Protein AF-A0A9C7PMW3-F1 (afdb_monomer)

Radius of gyration: 29.5 Å; Cα contacts (8 Å, |Δi|>4): 80; chains: 1; bounding box: 56×41×102 Å

Structure (mmCIF, N/CA/C/O backbone):
data_AF-A0A9C7PMW3-F1
#
_entry.id   AF-A0A9C7PMW3-F1
#
loop_
_atom_site.group_PDB
_atom_site.id
_atom_site.type_symbol
_atom_site.label_atom_id
_atom_site.label_alt_id
_atom_site.label_comp_id
_atom_site.label_asym_id
_atom_site.label_entity_id
_atom_site.label_seq_id
_atom_site.pdbx_PDB_ins_code
_atom_site.Cartn_x
_atom_site.Cartn_y
_atom_site.Cartn_z
_atom_site.occupancy
_atom_site.B_iso_or_equiv
_atom_site.auth_seq_id
_atom_site.auth_comp_id
_atom_site.auth_asym_id
_atom_site.auth_atom_id
_atom_site.pdbx_PDB_model_num
ATOM 1 N N . MET A 1 1 ? -16.798 6.843 3.427 1.00 77.50 1 MET A N 1
ATOM 2 C CA . MET A 1 1 ? -17.943 5.915 3.516 1.00 77.50 1 MET A CA 1
ATOM 3 C C . MET A 1 1 ? -19.202 6.745 3.427 1.00 77.50 1 MET A C 1
ATOM 5 O O . MET A 1 1 ? -19.176 7.877 3.895 1.00 77.50 1 MET A O 1
ATOM 9 N N . ASP A 1 2 ? -20.248 6.220 2.810 1.00 94.75 2 ASP A N 1
ATOM 10 C CA . ASP A 1 2 ? -21.532 6.909 2.757 1.00 94.75 2 ASP A CA 1
ATOM 11 C C . ASP A 1 2 ? -22.141 7.057 4.179 1.00 94.75 2 ASP A C 1
ATOM 13 O O . ASP A 1 2 ? -22.077 6.093 4.957 1.00 94.75 2 ASP A O 1
ATOM 17 N N . PRO A 1 3 ? -22.683 8.234 4.562 1.00 94.38 3 PRO A N 1
ATOM 18 C CA . PRO A 1 3 ? -23.246 8.456 5.897 1.00 94.38 3 PRO A CA 1
ATOM 19 C C . PRO A 1 3 ? -24.443 7.560 6.241 1.00 94.38 3 PRO A C 1
ATOM 21 O O . PRO A 1 3 ? -24.603 7.176 7.403 1.00 94.38 3 PRO A O 1
ATOM 24 N N . GLU A 1 4 ? -25.275 7.206 5.261 1.00 96.12 4 GLU A N 1
ATOM 25 C CA . GLU A 1 4 ? -26.427 6.326 5.458 1.00 96.12 4 GLU A CA 1
ATOM 26 C C . GLU A 1 4 ? -25.954 4.913 5.805 1.00 96.12 4 GLU A C 1
ATOM 28 O O . GLU A 1 4 ? -26.381 4.342 6.815 1.00 96.12 4 GLU A O 1
ATOM 33 N N . ILE A 1 5 ? -24.983 4.396 5.044 1.00 95.38 5 ILE A N 1
ATOM 34 C CA . ILE A 1 5 ? -24.351 3.097 5.315 1.00 95.38 5 ILE A CA 1
ATOM 35 C C . ILE A 1 5 ? -23.717 3.094 6.714 1.00 95.38 5 ILE A C 1
ATOM 37 O O . ILE A 1 5 ? -23.910 2.146 7.476 1.00 95.38 5 ILE A O 1
ATOM 41 N N . ALA A 1 6 ? -23.019 4.173 7.093 1.00 90.38 6 ALA A N 1
ATOM 42 C CA . ALA A 1 6 ? -22.438 4.320 8.432 1.00 90.38 6 ALA A CA 1
ATOM 43 C C . ALA A 1 6 ? -23.483 4.175 9.534 1.00 90.38 6 ALA A C 1
ATOM 45 O O . ALA A 1 6 ? -23.287 3.459 10.517 1.00 90.38 6 ALA A O 1
ATOM 46 N N . SER A 1 7 ? -24.599 4.875 9.352 1.00 92.81 7 SER A N 1
ATOM 47 C CA . SER A 1 7 ? -25.695 4.928 10.305 1.00 92.81 7 SER A CA 1
ATOM 48 C C . SER A 1 7 ? -26.371 3.564 10.456 1.00 92.81 7 SER A C 1
ATOM 50 O O . SER A 1 7 ? -26.611 3.117 11.578 1.00 92.81 7 SER A O 1
ATOM 52 N N . ILE A 1 8 ? -26.614 2.860 9.345 1.00 95.38 8 ILE A N 1
ATOM 53 C CA . ILE A 1 8 ? -27.187 1.507 9.348 1.00 95.38 8 ILE A CA 1
ATOM 54 C C . ILE A 1 8 ? -26.262 0.526 10.077 1.00 95.38 8 ILE A C 1
ATOM 56 O O . ILE A 1 8 ? -26.718 -0.179 10.980 1.00 95.38 8 ILE A O 1
ATOM 60 N N . CYS A 1 9 ? -24.970 0.509 9.739 1.00 93.69 9 CYS A N 1
ATOM 61 C CA . CYS A 1 9 ? -23.992 -0.378 10.370 1.00 93.69 9 CYS A CA 1
ATOM 62 C C . CYS A 1 9 ? -23.854 -0.107 11.873 1.00 93.69 9 CYS A C 1
ATOM 64 O O . CYS A 1 9 ? -23.860 -1.052 12.663 1.00 93.69 9 CYS A O 1
ATOM 66 N N . ARG A 1 10 ? -23.798 1.168 12.286 1.00 90.88 10 ARG A N 1
ATOM 67 C CA . ARG A 1 10 ? -23.716 1.540 13.706 1.00 90.88 10 ARG A CA 1
ATOM 68 C C . ARG A 1 10 ? -24.940 1.057 14.484 1.00 90.88 10 ARG A C 1
ATOM 70 O O . ARG A 1 10 ? -24.778 0.412 15.514 1.00 90.88 10 ARG A O 1
ATOM 77 N N . ARG A 1 11 ? -26.152 1.282 13.961 1.00 92.94 11 ARG A N 1
ATOM 78 C CA . ARG A 1 11 ? -27.389 0.784 14.593 1.00 92.94 11 ARG A CA 1
ATOM 79 C C . ARG A 1 11 ? -27.421 -0.740 14.688 1.00 92.94 11 ARG A C 1
ATOM 81 O O . ARG A 1 11 ? -27.894 -1.277 15.683 1.00 92.94 11 ARG A O 1
ATOM 88 N N . ALA A 1 12 ? -26.944 -1.443 13.661 1.00 93.69 12 ALA A N 1
ATOM 89 C CA . ALA A 1 12 ? -26.875 -2.900 13.684 1.00 93.69 12 ALA A CA 1
ATOM 90 C C . ALA A 1 12 ? -25.903 -3.407 14.761 1.00 93.69 12 ALA A C 1
ATOM 92 O O . ALA A 1 12 ? -26.235 -4.356 15.467 1.00 93.69 12 ALA A O 1
ATOM 93 N N . ALA A 1 13 ? -24.749 -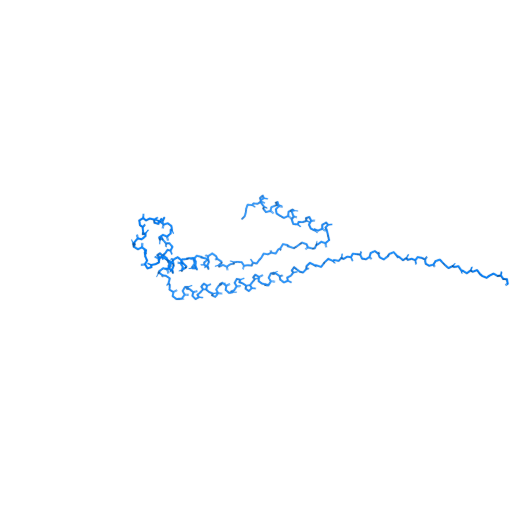2.752 14.926 1.00 91.81 13 ALA A N 1
ATOM 94 C CA . ALA A 1 13 ? -23.782 -3.083 15.969 1.00 91.81 13 ALA A CA 1
ATOM 95 C C . ALA A 1 13 ? -24.320 -2.800 17.386 1.00 91.81 13 ALA A C 1
ATOM 97 O O . ALA A 1 13 ? -24.136 -3.615 18.282 1.00 91.81 13 ALA A O 1
ATOM 98 N N . GLN A 1 14 ? -25.044 -1.698 17.592 1.00 91.00 14 GLN A N 1
ATOM 99 C CA . GLN A 1 14 ? -25.600 -1.340 18.908 1.00 91.00 14 GLN A CA 1
ATOM 100 C C . GLN A 1 14 ? -26.606 -2.365 19.451 1.00 91.00 14 GLN A C 1
ATOM 102 O O . GLN A 1 14 ? -26.710 -2.536 20.657 1.00 91.00 14 GLN A O 1
ATOM 107 N N . ARG A 1 15 ? -27.278 -3.144 18.594 1.00 93.50 15 ARG A N 1
ATOM 108 C CA . ARG A 1 15 ? -28.169 -4.236 19.044 1.00 93.50 15 ARG A CA 1
ATOM 109 C C . ARG A 1 15 ? -27.454 -5.332 19.843 1.00 93.50 15 ARG A C 1
ATOM 111 O O . ARG A 1 15 ? -28.112 -6.116 20.519 1.00 93.50 15 ARG A O 1
ATOM 118 N N . PHE A 1 16 ? -26.124 -5.426 19.768 1.00 91.31 16 PHE A N 1
ATOM 119 C CA . PHE A 1 16 ? -25.372 -6.347 20.621 1.00 91.31 16 PHE A CA 1
ATOM 120 C C . PHE A 1 16 ? -25.362 -5.906 22.096 1.00 91.31 16 PHE A C 1
ATOM 122 O O . PHE A 1 16 ? -25.204 -6.762 22.969 1.00 91.31 16 PHE A O 1
ATOM 129 N N . GLU A 1 17 ? -25.596 -4.621 22.388 1.00 91.19 17 GLU A N 1
ATOM 130 C CA . GLU A 1 17 ? -25.711 -4.104 23.760 1.00 91.19 17 GLU A CA 1
ATOM 131 C C . GLU A 1 17 ? -26.922 -4.702 24.485 1.00 91.19 17 GLU A C 1
ATOM 133 O O . GLU A 1 17 ? -26.805 -5.103 25.643 1.00 91.19 17 GLU A O 1
ATOM 138 N N . ASP A 1 18 ? -28.037 -4.903 23.774 1.00 91.44 18 ASP A N 1
ATOM 139 C CA . ASP A 1 18 ? -29.243 -5.558 24.306 1.00 91.44 18 ASP A CA 1
ATOM 140 C C . ASP A 1 18 ? -28.980 -7.011 24.751 1.00 91.44 18 ASP A C 1
ATOM 142 O O . ASP A 1 18 ? -29.704 -7.566 25.578 1.00 91.44 18 ASP A O 1
ATOM 146 N N . MET A 1 19 ? -27.923 -7.641 24.226 1.00 92.00 19 MET A N 1
ATOM 147 C CA . MET A 1 19 ? -27.479 -8.993 24.590 1.00 92.00 19 MET A CA 1
ATOM 148 C C . MET A 1 19 ? -26.361 -8.996 25.647 1.00 92.00 19 MET A C 1
ATOM 150 O O . MET A 1 19 ? -25.780 -10.047 25.932 1.00 92.00 19 MET A O 1
ATOM 154 N N . GLY A 1 20 ? -26.050 -7.837 26.236 1.00 90.38 20 GLY A N 1
ATOM 155 C CA . GLY A 1 20 ? -25.041 -7.678 27.283 1.00 90.38 20 GLY A CA 1
ATOM 156 C C . GLY A 1 20 ? -23.601 -7.557 26.776 1.00 90.38 20 GLY A C 1
ATOM 157 O O . GLY A 1 20 ? -22.673 -7.719 27.570 1.00 90.38 20 GLY A O 1
ATOM 158 N N . ALA A 1 21 ? -23.387 -7.299 25.481 1.00 89.31 21 ALA A N 1
ATOM 159 C CA . ALA A 1 21 ? -22.058 -6.997 24.955 1.00 89.31 21 ALA A CA 1
ATOM 160 C C . ALA A 1 21 ? -21.712 -5.511 25.137 1.00 89.31 21 ALA A C 1
ATOM 162 O O . ALA A 1 21 ? -22.568 -4.642 25.017 1.00 89.31 21 ALA A O 1
ATOM 163 N N . THR A 1 22 ? -20.435 -5.205 25.357 1.00 87.12 22 THR A N 1
ATOM 164 C CA . THR A 1 22 ? -19.922 -3.835 25.232 1.00 87.12 22 THR A CA 1
ATOM 165 C C . THR A 1 22 ? -19.566 -3.575 23.774 1.00 87.12 22 THR A C 1
ATOM 167 O O . THR A 1 22 ? -18.771 -4.319 23.196 1.00 87.12 22 THR A O 1
ATOM 170 N N . VAL A 1 23 ? -20.148 -2.534 23.180 1.00 87.94 23 VAL A N 1
ATOM 171 C CA . VAL A 1 23 ? -19.876 -2.135 21.796 1.00 87.94 23 VAL A CA 1
ATOM 172 C C . VAL A 1 23 ? -19.037 -0.860 21.809 1.00 87.94 23 VAL A C 1
ATOM 174 O O . VAL A 1 23 ? -19.448 0.164 22.341 1.00 87.94 23 VAL A O 1
ATOM 177 N N . GLU A 1 24 ? -17.846 -0.924 21.218 1.00 86.25 24 GLU A N 1
ATOM 178 C CA . GLU A 1 24 ? -16.926 0.209 21.095 1.00 86.25 24 GLU A CA 1
ATOM 179 C C . GLU A 1 24 ? -16.646 0.482 19.614 1.00 86.25 24 GLU A C 1
ATOM 181 O O . GLU A 1 24 ? -16.373 -0.441 18.840 1.00 86.25 24 GLU A O 1
ATOM 186 N N . GLU A 1 25 ? -16.697 1.754 19.212 1.00 83.38 25 GLU A N 1
ATOM 187 C CA . GLU A 1 25 ? -16.241 2.168 17.887 1.00 83.38 25 GLU A CA 1
ATOM 188 C C . GLU A 1 25 ? -14.710 2.241 17.889 1.00 83.38 25 GLU A C 1
ATOM 190 O O . GLU A 1 25 ? -14.110 3.092 18.539 1.00 83.38 25 GLU A O 1
ATOM 195 N N . ASN A 1 26 ? -14.074 1.333 17.152 1.00 84.50 26 ASN A N 1
ATOM 196 C CA . ASN A 1 26 ? -12.624 1.233 17.065 1.00 84.50 26 ASN A CA 1
ATOM 197 C C . ASN A 1 26 ? -12.209 1.090 15.599 1.00 84.50 26 ASN A C 1
ATOM 199 O O . ASN A 1 26 ? -12.780 0.297 14.848 1.00 84.50 26 ASN A O 1
ATOM 203 N N . HIS A 1 27 ? -11.213 1.869 15.188 1.00 83.44 27 HIS A N 1
ATOM 204 C CA . HIS A 1 27 ? -10.708 1.874 13.823 1.00 83.44 27 HIS A CA 1
ATOM 205 C C . HIS A 1 27 ? -9.175 1.949 13.833 1.00 83.44 27 HIS A C 1
ATOM 207 O O . HIS A 1 27 ? -8.616 2.958 14.273 1.00 83.44 27 HIS A O 1
ATOM 213 N N . PRO A 1 28 ? -8.465 0.928 13.316 1.00 85.75 28 PRO A N 1
ATOM 214 C CA . PRO A 1 28 ? -7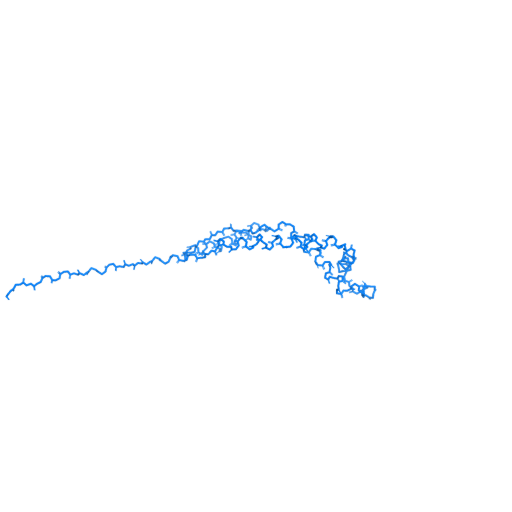.020 0.999 13.176 1.00 85.75 28 PRO A CA 1
ATOM 215 C C . PRO A 1 28 ? -6.581 2.149 12.274 1.00 85.75 28 PRO A C 1
ATOM 217 O O . PRO A 1 28 ? -7.153 2.379 11.212 1.00 85.75 28 PRO A O 1
ATOM 220 N N . ASP A 1 29 ? -5.499 2.831 12.630 1.00 89.69 29 ASP A N 1
ATOM 221 C CA . ASP A 1 29 ? -4.897 3.799 11.720 1.00 89.69 29 ASP A CA 1
ATOM 222 C C . ASP A 1 29 ? -4.293 3.089 10.489 1.00 89.69 29 ASP A C 1
ATOM 224 O O . ASP A 1 29 ? -3.248 2.435 10.561 1.00 89.69 29 ASP A O 1
ATOM 228 N N . PHE A 1 30 ? -4.932 3.251 9.332 1.00 93.62 30 PHE A N 1
ATOM 229 C CA . PHE A 1 30 ? -4.481 2.719 8.043 1.00 93.62 30 PHE A CA 1
ATOM 230 C C . PHE A 1 30 ? -3.715 3.748 7.196 1.00 93.62 30 PHE A C 1
ATOM 232 O O . PHE A 1 30 ? -3.560 3.564 5.986 1.00 93.62 30 PHE A O 1
ATOM 239 N N . SER A 1 31 ? -3.190 4.816 7.804 1.00 95.00 31 SER A N 1
ATOM 240 C CA . SER A 1 31 ? -2.356 5.802 7.110 1.00 95.00 31 SER A CA 1
ATOM 241 C C . SER A 1 31 ? -1.222 5.129 6.329 1.00 95.00 31 SER A C 1
ATOM 243 O O . SER A 1 31 ? -0.490 4.280 6.851 1.00 95.00 31 SER A O 1
ATOM 245 N N . GLY A 1 32 ? -1.108 5.494 5.049 1.00 96.00 32 GLY A N 1
ATOM 246 C CA . GLY A 1 32 ? -0.146 4.923 4.101 1.00 96.00 32 GLY A CA 1
ATOM 247 C C . GLY A 1 32 ? -0.610 3.661 3.359 1.00 96.00 32 GLY A C 1
ATOM 248 O O . GLY A 1 32 ? 0.086 3.220 2.444 1.00 96.00 32 GLY A O 1
ATOM 249 N N . LEU A 1 33 ? -1.786 3.096 3.672 1.00 97.00 33 LEU A N 1
ATOM 250 C CA . LEU A 1 33 ? -2.269 1.857 3.042 1.00 97.00 33 LEU A CA 1
ATOM 251 C C . LEU A 1 33 ? -2.402 1.975 1.520 1.00 97.00 33 LEU A C 1
ATOM 253 O O . LEU A 1 33 ? -2.042 1.043 0.805 1.00 97.00 33 LEU A O 1
ATOM 257 N N . GLN A 1 34 ? -2.857 3.123 1.013 1.00 96.88 34 GLN A N 1
ATOM 258 C CA . GLN A 1 34 ? -3.011 3.336 -0.427 1.00 96.88 34 GLN A CA 1
ATOM 259 C C . GLN A 1 34 ? -1.671 3.242 -1.170 1.00 96.88 34 GLN A C 1
ATOM 261 O O . GLN A 1 34 ? -1.595 2.615 -2.226 1.00 96.88 34 GLN A O 1
ATOM 266 N N . HIS A 1 35 ? -0.604 3.813 -0.603 1.00 96.44 35 HIS A N 1
ATOM 267 C CA . HIS A 1 35 ? 0.744 3.711 -1.163 1.00 96.44 35 HIS A CA 1
ATOM 268 C C . HIS A 1 35 ? 1.221 2.253 -1.170 1.00 96.44 35 HIS A C 1
ATOM 270 O O . HIS A 1 35 ? 1.615 1.739 -2.215 1.00 96.44 35 HIS A O 1
ATOM 276 N N . VAL A 1 36 ? 1.095 1.561 -0.033 1.00 98.38 36 VAL A N 1
ATOM 277 C CA . VAL A 1 36 ? 1.450 0.139 0.106 1.00 98.38 36 VAL A CA 1
ATOM 278 C C . VAL A 1 36 ? 0.720 -0.715 -0.930 1.00 98.38 36 VAL A C 1
ATOM 280 O O . VAL A 1 36 ? 1.350 -1.488 -1.652 1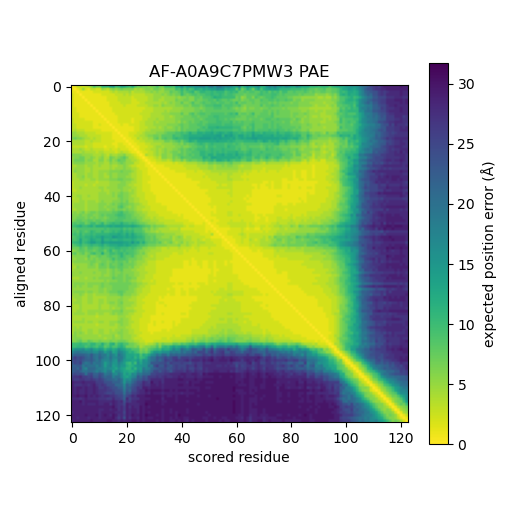.00 98.38 36 VAL A O 1
ATOM 283 N N . PHE A 1 37 ? -0.601 -0.557 -1.026 1.00 98.00 37 PHE A N 1
ATOM 284 C CA . PHE A 1 37 ? -1.435 -1.310 -1.954 1.00 98.00 37 PHE A CA 1
ATOM 285 C C . PHE A 1 37 ? -0.997 -1.093 -3.400 1.00 98.00 37 PHE A C 1
ATOM 287 O O . PHE A 1 37 ? -0.780 -2.060 -4.126 1.00 98.00 37 PHE A O 1
ATOM 294 N N . GLN A 1 38 ? -0.828 0.161 -3.823 1.00 97.69 38 GLN A N 1
ATOM 295 C CA . GLN A 1 38 ? -0.448 0.459 -5.200 1.00 97.69 38 GLN A CA 1
ATOM 296 C C . GLN A 1 38 ? 0.943 -0.072 -5.552 1.00 97.69 38 GLN A C 1
ATOM 298 O O . GLN A 1 38 ? 1.104 -0.621 -6.641 1.00 97.69 38 GLN A O 1
ATOM 303 N N . THR A 1 39 ? 1.919 0.054 -4.650 1.00 98.50 39 THR A N 1
ATOM 304 C CA . THR A 1 39 ? 3.288 -0.431 -4.876 1.00 98.50 39 THR A CA 1
ATOM 305 C C . THR A 1 39 ? 3.319 -1.950 -5.007 1.00 98.50 39 THR A C 1
ATOM 307 O O . THR A 1 39 ? 3.812 -2.468 -6.007 1.00 98.50 39 THR A O 1
ATOM 310 N N . PHE A 1 40 ? 2.724 -2.689 -4.063 1.00 98.38 40 PHE A N 1
ATOM 311 C CA . PHE A 1 40 ? 2.704 -4.154 -4.149 1.00 98.38 40 PHE A CA 1
ATOM 312 C C . PHE A 1 40 ? 1.836 -4.674 -5.291 1.00 98.38 40 PHE A C 1
ATOM 314 O O . PHE A 1 40 ? 2.165 -5.704 -5.879 1.00 98.38 40 PHE A O 1
ATOM 321 N N . ARG A 1 41 ? 0.754 -3.968 -5.642 1.00 98.00 41 ARG A N 1
ATOM 322 C CA . ARG A 1 41 ? -0.053 -4.325 -6.808 1.00 98.00 41 ARG A CA 1
ATOM 323 C C . ARG A 1 41 ? 0.753 -4.177 -8.090 1.00 98.00 41 ARG A C 1
ATOM 325 O O . ARG A 1 41 ? 0.787 -5.119 -8.870 1.00 98.00 41 ARG A O 1
ATOM 332 N N . ALA A 1 42 ? 1.411 -3.037 -8.294 1.00 98.25 42 ALA A N 1
ATOM 333 C CA . ALA A 1 42 ? 2.245 -2.803 -9.468 1.00 98.25 42 ALA A CA 1
ATOM 334 C C . ALA A 1 42 ? 3.388 -3.830 -9.548 1.00 98.25 42 ALA A C 1
ATOM 336 O O . ALA A 1 42 ? 3.549 -4.484 -10.576 1.00 98.25 42 ALA A O 1
ATOM 337 N N . LEU A 1 43 ? 4.090 -4.074 -8.435 1.00 98.50 43 LEU A N 1
ATOM 338 C CA . LEU A 1 43 ? 5.132 -5.101 -8.354 1.00 98.50 43 LEU A CA 1
ATOM 339 C C . LEU A 1 43 ? 4.605 -6.490 -8.748 1.00 98.50 43 LEU A C 1
ATOM 341 O O . LEU A 1 43 ? 5.211 -7.173 -9.568 1.00 98.50 43 LEU A O 1
ATOM 345 N N . GLY A 1 44 ? 3.449 -6.902 -8.219 1.00 97.94 44 GLY A N 1
ATOM 346 C CA . GLY A 1 44 ? 2.830 -8.183 -8.572 1.00 97.94 44 GLY A CA 1
ATOM 347 C C . GLY A 1 44 ? 2.438 -8.284 -10.052 1.00 97.94 44 GLY A C 1
ATOM 348 O O . GLY A 1 44 ? 2.554 -9.358 -10.644 1.00 97.94 44 GLY A O 1
ATOM 349 N N . MET A 1 45 ? 2.015 -7.176 -10.667 1.00 97.50 45 MET A N 1
ATOM 350 C CA . MET A 1 45 ? 1.720 -7.120 -12.103 1.00 97.50 45 MET A CA 1
ATOM 351 C C . MET A 1 45 ? 2.993 -7.252 -12.946 1.00 97.50 45 MET A C 1
ATOM 353 O O . MET A 1 45 ? 2.994 -8.017 -13.910 1.00 97.50 45 MET A O 1
ATOM 357 N N . ALA A 1 46 ? 4.082 -6.583 -12.556 1.00 97.62 46 ALA A N 1
ATOM 358 C CA . ALA A 1 46 ? 5.389 -6.728 -13.197 1.00 97.62 46 ALA A CA 1
ATOM 359 C C . ALA A 1 46 ? 5.922 -8.162 -13.105 1.00 97.62 46 ALA A C 1
ATOM 361 O O . ALA A 1 46 ? 6.326 -8.724 -14.118 1.00 97.62 46 ALA A O 1
ATOM 362 N N . VAL A 1 47 ? 5.832 -8.799 -11.934 1.00 97.31 47 VAL A N 1
ATOM 363 C CA . VAL A 1 47 ? 6.238 -10.204 -11.759 1.00 97.31 47 VAL A CA 1
ATOM 364 C C . VAL A 1 47 ? 5.439 -11.142 -12.667 1.00 97.31 47 VAL A C 1
ATOM 366 O O . VAL A 1 47 ? 6.000 -12.071 -13.241 1.00 97.31 47 VAL A O 1
ATOM 369 N N . ARG A 1 48 ? 4.128 -10.917 -12.810 1.00 95.06 48 ARG A N 1
ATOM 370 C CA . ARG A 1 48 ? 3.249 -11.814 -13.572 1.00 95.06 48 ARG A CA 1
ATOM 371 C C . ARG A 1 48 ? 3.342 -11.627 -15.085 1.00 95.06 48 ARG A C 1
ATOM 373 O O . ARG A 1 48 ? 3.212 -12.602 -15.815 1.00 95.06 48 ARG A O 1
ATOM 380 N N . HIS A 1 49 ? 3.499 -10.390 -15.551 1.00 95.50 49 HIS A N 1
ATOM 381 C CA . HIS A 1 49 ? 3.325 -10.048 -16.966 1.00 95.50 49 HIS A CA 1
ATOM 382 C C . HIS A 1 49 ? 4.519 -9.321 -17.590 1.00 95.50 49 HIS A C 1
ATOM 384 O O . HIS A 1 49 ? 4.546 -9.174 -18.807 1.00 95.50 49 HIS A O 1
ATOM 390 N N . GLY A 1 50 ? 5.505 -8.881 -16.803 1.00 95.25 50 GLY A N 1
ATOM 391 C CA . GLY A 1 50 ? 6.601 -8.026 -17.269 1.00 95.25 50 GLY A CA 1
ATOM 392 C C . GLY A 1 50 ? 7.373 -8.614 -18.448 1.00 95.25 50 GLY A C 1
ATOM 393 O O . GLY A 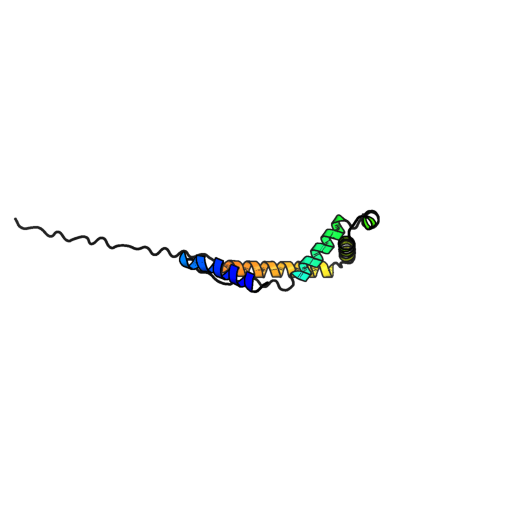1 50 ? 7.531 -7.950 -19.465 1.00 95.25 50 GLY A O 1
ATOM 394 N N . ASN A 1 51 ? 7.745 -9.894 -18.366 1.00 95.62 51 ASN A N 1
ATOM 395 C CA . ASN A 1 51 ? 8.519 -10.576 -19.414 1.00 95.62 51 ASN A CA 1
ATOM 396 C C . ASN A 1 51 ? 7.752 -10.780 -20.733 1.00 95.62 51 ASN A C 1
ATOM 398 O O . ASN A 1 51 ? 8.359 -11.104 -21.748 1.00 95.62 51 ASN A O 1
ATOM 402 N N . GLN A 1 52 ? 6.424 -10.647 -20.720 1.00 94.81 52 GLN A N 1
ATOM 403 C CA . GLN A 1 52 ? 5.559 -10.872 -21.882 1.00 94.81 52 GLN A CA 1
ATOM 404 C C . GLN A 1 52 ? 4.784 -9.610 -22.273 1.00 94.81 52 GLN A C 1
ATOM 406 O O . GLN A 1 52 ? 3.886 -9.683 -23.112 1.00 94.81 52 GLN A O 1
ATOM 411 N N . LEU A 1 53 ? 5.096 -8.457 -21.669 1.00 94.88 53 LEU A N 1
ATOM 412 C CA . LEU A 1 53 ? 4.278 -7.256 -21.805 1.00 94.88 53 LEU A CA 1
ATOM 413 C C . LEU A 1 53 ? 4.121 -6.841 -23.269 1.00 94.88 53 LEU A C 1
ATOM 415 O O . LEU A 1 53 ? 3.003 -6.563 -23.689 1.00 94.88 53 LEU A O 1
ATOM 419 N N . ASP A 1 54 ? 5.196 -6.875 -24.054 1.00 94.25 54 ASP A N 1
ATOM 420 C CA . ASP A 1 54 ? 5.157 -6.487 -25.469 1.00 94.25 54 ASP A CA 1
ATOM 421 C C . ASP A 1 54 ? 4.260 -7.405 -26.306 1.00 94.25 54 ASP A C 1
ATOM 423 O O . ASP A 1 54 ? 3.535 -6.938 -27.181 1.00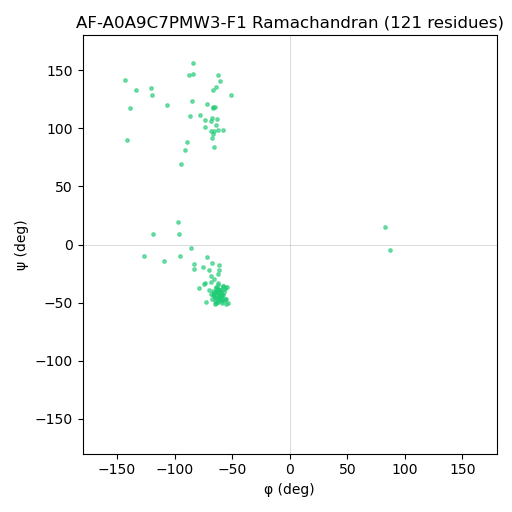 94.25 54 ASP A O 1
ATOM 427 N N . GLN A 1 55 ? 4.240 -8.703 -25.990 1.00 94.94 55 GLN A N 1
ATOM 428 C CA . GLN A 1 55 ? 3.402 -9.694 -26.675 1.00 94.94 55 GLN A CA 1
ATOM 429 C C . GLN A 1 55 ? 1.925 -9.552 -26.287 1.00 94.94 55 GLN A C 1
ATOM 431 O O . GLN A 1 55 ? 1.036 -9.809 -27.095 1.00 94.94 55 GLN A O 1
ATOM 436 N N . LEU A 1 56 ? 1.660 -9.150 -25.042 1.00 91.25 56 LEU A N 1
ATOM 437 C CA . LEU A 1 56 ? 0.314 -9.076 -24.476 1.00 91.25 56 LEU A CA 1
ATOM 438 C C . LEU A 1 56 ? -0.313 -7.677 -24.578 1.00 91.25 56 LEU A C 1
ATOM 440 O O . LEU A 1 56 ? -1.508 -7.525 -24.326 1.00 91.25 56 LEU A O 1
ATOM 444 N N . ARG A 1 57 ? 0.452 -6.645 -24.953 1.00 92.94 57 ARG A N 1
ATOM 445 C CA . ARG A 1 57 ? 0.007 -5.241 -24.921 1.00 92.94 57 ARG A CA 1
ATOM 446 C C . ARG A 1 57 ? -1.271 -4.990 -25.725 1.00 92.94 57 ARG A C 1
ATOM 448 O O . ARG A 1 57 ? -2.098 -4.197 -25.293 1.00 92.94 57 ARG A O 1
ATOM 455 N N . SER A 1 58 ? -1.448 -5.667 -26.859 1.00 93.44 58 SER A N 1
ATOM 456 C CA . SER A 1 58 ? -2.620 -5.514 -27.735 1.00 93.44 58 SER A CA 1
ATOM 457 C C . SER A 1 58 ? -3.895 -6.176 -27.202 1.00 93.44 58 SER A C 1
ATOM 459 O O . SER A 1 58 ? -4.988 -5.823 -27.638 1.00 93.44 58 SER A O 1
ATOM 461 N N . VAL A 1 59 ? -3.770 -7.125 -26.270 1.00 94.62 59 VAL A N 1
ATOM 462 C CA . VAL A 1 59 ? -4.897 -7.900 -25.719 1.00 94.62 59 VAL A CA 1
ATOM 463 C C . VAL A 1 59 ? -5.217 -7.541 -24.267 1.00 94.62 59 VAL A C 1
ATOM 465 O O . VAL A 1 59 ? -6.278 -7.900 -23.755 1.00 94.62 59 VAL A O 1
ATOM 468 N N . LEU A 1 60 ? -4.316 -6.831 -23.586 1.00 93.31 60 LEU A N 1
ATOM 469 C CA . LEU A 1 60 ? -4.522 -6.347 -22.226 1.00 93.31 60 LEU A CA 1
ATOM 470 C C . LEU A 1 60 ? -5.221 -4.988 -22.223 1.00 93.31 60 LEU A C 1
ATOM 472 O O . LEU A 1 60 ? -4.973 -4.124 -23.059 1.00 93.31 60 LEU A O 1
ATOM 476 N N . LYS A 1 61 ? -6.065 -4.770 -21.210 1.00 96.44 61 LYS A N 1
ATOM 477 C CA . LYS A 1 61 ? -6.652 -3.450 -20.967 1.00 96.44 61 LYS A CA 1
ATOM 478 C C . LYS A 1 61 ? -5.550 -2.420 -20.652 1.00 96.44 61 LYS A C 1
ATOM 480 O O . LYS A 1 61 ? -4.592 -2.779 -19.957 1.00 96.44 61 LYS A O 1
ATOM 485 N N . PRO A 1 62 ? -5.691 -1.146 -21.062 1.00 95.56 62 PRO A N 1
ATOM 486 C CA . PRO A 1 62 ? -4.689 -0.109 -20.800 1.00 95.56 62 PRO A CA 1
ATOM 487 C C . PRO A 1 62 ? -4.329 0.039 -19.316 1.00 95.56 62 PRO A C 1
ATOM 489 O O . PRO A 1 62 ? -3.163 0.219 -18.968 1.00 95.56 62 PRO A O 1
ATOM 492 N N . GLU A 1 63 ? -5.302 -0.123 -18.414 1.00 95.00 63 GLU A N 1
ATOM 493 C CA . GLU A 1 63 ? -5.075 -0.032 -16.969 1.00 95.00 63 GLU A CA 1
ATOM 494 C C . GLU A 1 63 ? -4.166 -1.155 -16.463 1.00 95.00 63 GLU A C 1
ATOM 496 O O . GLU A 1 63 ? -3.438 -0.982 -15.484 1.00 95.00 63 GLU A O 1
ATOM 501 N N . ILE A 1 64 ? -4.197 -2.319 -17.112 1.00 94.00 64 ILE A N 1
ATOM 502 C CA . ILE A 1 64 ? -3.315 -3.438 -16.788 1.00 94.00 64 ILE A CA 1
ATOM 503 C C . ILE A 1 64 ? -1.896 -3.127 -17.253 1.00 94.00 64 ILE A C 1
ATOM 505 O O . ILE A 1 64 ? -0.979 -3.215 -16.438 1.00 94.00 64 ILE A O 1
ATOM 509 N N . VAL A 1 65 ? -1.736 -2.698 -18.508 1.00 96.75 65 VAL A N 1
ATOM 510 C CA . VAL A 1 65 ? -0.442 -2.310 -19.092 1.00 96.75 65 VAL A CA 1
ATOM 511 C C . VAL A 1 65 ? 0.251 -1.263 -18.221 1.00 96.75 65 VAL A C 1
ATOM 513 O O . VAL A 1 65 ? 1.375 -1.490 -17.778 1.00 96.75 65 VAL A O 1
ATOM 516 N N . TRP A 1 66 ? -0.462 -0.195 -17.851 1.00 97.06 66 TRP A N 1
ATOM 517 C CA . TRP A 1 66 ? 0.071 0.861 -16.988 1.00 97.06 66 TRP A CA 1
ATOM 518 C C . TRP A 1 66 ? 0.560 0.341 -15.624 1.00 97.06 66 TRP A C 1
ATOM 520 O O . TRP A 1 66 ? 1.562 0.817 -15.097 1.00 97.06 66 TRP A O 1
ATOM 530 N N . ASN A 1 67 ? -0.104 -0.659 -15.027 1.00 97.12 67 ASN A N 1
ATOM 531 C CA . ASN A 1 67 ? 0.355 -1.224 -13.750 1.00 97.12 67 ASN A CA 1
ATOM 532 C C . ASN A 1 67 ? 1.583 -2.113 -13.883 1.00 97.12 67 ASN A C 1
ATOM 534 O O . ASN A 1 67 ? 2.386 -2.157 -12.953 1.00 97.12 67 ASN A O 1
ATOM 538 N N . VAL A 1 68 ? 1.704 -2.834 -14.999 1.00 97.75 68 VAL A N 1
ATOM 539 C CA . VAL A 1 68 ? 2.909 -3.613 -15.290 1.00 97.75 68 VAL A CA 1
ATOM 540 C C . VAL A 1 68 ? 4.082 -2.653 -15.469 1.00 97.75 68 VAL A C 1
ATOM 542 O O . VAL A 1 68 ? 5.092 -2.822 -14.798 1.00 97.75 68 VAL A O 1
ATOM 545 N N . GLU A 1 69 ? 3.921 -1.599 -16.275 1.00 97.56 69 GLU A N 1
ATOM 546 C CA . GLU A 1 69 ? 4.947 -0.567 -16.490 1.00 97.56 69 GLU A CA 1
ATOM 547 C C . GLU A 1 69 ? 5.343 0.127 -15.186 1.00 97.56 69 GLU A C 1
ATOM 549 O O . GLU A 1 69 ? 6.526 0.183 -14.857 1.00 97.56 69 GLU A O 1
ATOM 554 N N . LYS A 1 70 ? 4.358 0.562 -14.388 1.00 97.75 70 LYS A N 1
ATOM 555 C CA . LYS A 1 70 ? 4.607 1.125 -13.055 1.00 97.75 70 LYS A CA 1
ATOM 556 C C . LYS A 1 70 ? 5.383 0.158 -12.165 1.00 97.75 70 LYS A C 1
ATOM 558 O O . LYS A 1 70 ? 6.212 0.595 -11.379 1.00 97.75 70 LYS A O 1
ATOM 563 N N . GLY A 1 71 ? 5.096 -1.140 -12.248 1.00 98.12 71 GLY A N 1
ATOM 564 C CA . GLY A 1 71 ? 5.792 -2.163 -11.473 1.00 98.12 71 GLY A CA 1
ATOM 565 C C . GLY A 1 71 ? 7.233 -2.371 -11.927 1.00 98.12 71 GLY A C 1
ATOM 566 O O . GLY A 1 71 ? 8.112 -2.526 -11.086 1.00 98.12 71 GLY A O 1
ATOM 567 N N . LEU A 1 72 ? 7.474 -2.339 -13.240 1.00 97.81 72 LEU A N 1
ATOM 568 C CA . LEU A 1 72 ? 8.805 -2.448 -13.842 1.00 97.81 72 LEU A CA 1
ATOM 569 C C . LEU A 1 72 ? 9.682 -1.225 -13.542 1.00 97.81 72 LEU A C 1
ATOM 571 O O . LEU A 1 72 ? 10.900 -1.357 -13.487 1.00 97.81 72 LEU A O 1
ATOM 575 N N . SER A 1 73 ? 9.080 -0.053 -13.319 1.00 98.12 73 SER A N 1
ATOM 576 C CA . SER A 1 73 ? 9.798 1.168 -12.943 1.00 98.12 73 SER A CA 1
ATOM 577 C C . SER A 1 73 ? 10.061 1.310 -11.439 1.00 98.12 73 SER A C 1
ATOM 579 O O . SER A 1 73 ? 10.664 2.301 -11.036 1.00 98.12 73 SER A O 1
ATOM 581 N N . LEU A 1 74 ? 9.583 0.385 -10.594 1.00 98.56 74 LEU A N 1
ATOM 582 C CA . LEU A 1 74 ? 9.787 0.477 -9.146 1.00 9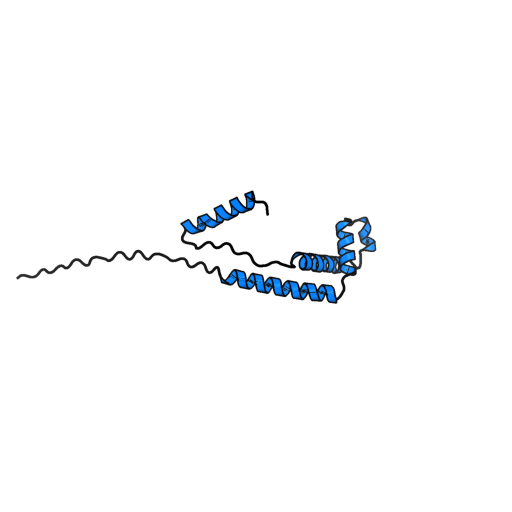8.56 74 LEU A CA 1
ATOM 583 C C . LEU A 1 74 ? 11.262 0.317 -8.780 1.00 98.56 74 LEU A C 1
ATOM 585 O O . LEU A 1 74 ? 11.931 -0.639 -9.172 1.00 98.56 74 LEU A O 1
ATOM 589 N N . THR A 1 75 ? 11.737 1.210 -7.924 1.00 98.56 75 THR A N 1
ATOM 590 C CA . THR A 1 75 ? 13.059 1.116 -7.308 1.00 98.56 75 THR A CA 1
ATOM 591 C C . THR A 1 75 ? 13.038 0.217 -6.070 1.00 98.56 75 THR A C 1
ATOM 593 O O . THR A 1 75 ? 12.019 0.059 -5.388 1.00 98.56 75 THR A O 1
ATOM 596 N N . ALA A 1 76 ? 14.202 -0.333 -5.715 1.00 98.25 76 ALA A N 1
ATOM 597 C CA . ALA A 1 76 ? 14.361 -1.091 -4.473 1.00 98.25 76 ALA A CA 1
ATOM 598 C C . ALA A 1 76 ? 13.994 -0.253 -3.234 1.00 98.25 76 ALA A C 1
ATOM 600 O O . ALA A 1 76 ? 13.406 -0.771 -2.285 1.00 98.25 76 ALA A O 1
ATOM 601 N N . GLU A 1 77 ? 14.291 1.050 -3.258 1.00 98.44 77 GLU A N 1
ATOM 602 C CA . GLU A 1 77 ? 13.971 1.968 -2.166 1.00 98.44 77 GLU A CA 1
ATOM 603 C C . GLU A 1 77 ? 12.454 2.145 -1.990 1.00 98.44 77 GLU A C 1
ATOM 605 O O . GLU A 1 77 ? 11.945 2.089 -0.870 1.00 98.44 77 GLU A O 1
ATOM 610 N N . GLU A 1 78 ? 11.699 2.296 -3.082 1.00 98.31 78 GLU A N 1
ATOM 611 C CA . GLU A 1 78 ? 10.234 2.386 -3.033 1.00 98.31 78 GLU A CA 1
ATOM 612 C C . GLU A 1 78 ? 9.595 1.112 -2.482 1.00 98.31 78 GLU A C 1
ATOM 614 O O . GLU A 1 78 ? 8.673 1.183 -1.664 1.00 98.31 78 GLU A O 1
ATOM 619 N N . ILE A 1 79 ? 10.111 -0.052 -2.882 1.00 98.56 79 ILE A N 1
ATOM 620 C CA . ILE A 1 79 ? 9.650 -1.344 -2.368 1.00 98.56 79 ILE A CA 1
ATOM 621 C C . ILE A 1 79 ? 9.964 -1.455 -0.871 1.00 98.56 79 ILE A C 1
ATOM 623 O O . ILE A 1 79 ? 9.079 -1.808 -0.088 1.00 98.56 79 ILE A O 1
ATOM 627 N N . ALA A 1 80 ? 11.182 -1.102 -0.448 1.00 98.50 80 ALA A N 1
ATOM 628 C CA . ALA A 1 80 ? 11.586 -1.137 0.955 1.00 98.50 80 ALA A CA 1
ATOM 629 C C . ALA A 1 80 ? 10.723 -0.208 1.827 1.00 98.50 80 ALA A C 1
ATOM 631 O O . ALA A 1 80 ? 10.241 -0.621 2.886 1.00 98.50 80 ALA A O 1
ATOM 632 N N . ARG A 1 81 ? 10.446 1.019 1.362 1.00 98.38 81 ARG A N 1
ATOM 633 C CA . ARG A 1 81 ? 9.525 1.943 2.044 1.00 98.38 81 ARG A CA 1
ATOM 634 C C . ARG A 1 81 ? 8.128 1.339 2.180 1.00 98.38 81 ARG A C 1
ATOM 636 O O . ARG A 1 81 ? 7.589 1.310 3.285 1.00 98.38 81 ARG A O 1
ATOM 643 N N . ALA A 1 82 ? 7.573 0.776 1.105 1.00 98.50 82 ALA A N 1
ATOM 644 C CA . ALA A 1 82 ? 6.261 0.132 1.141 1.00 98.50 82 ALA A CA 1
ATOM 645 C C . ALA A 1 82 ? 6.218 -1.080 2.094 1.00 98.50 82 ALA A C 1
ATOM 647 O O . ALA A 1 82 ? 5.227 -1.270 2.803 1.00 98.50 82 ALA A O 1
ATOM 648 N N . MET A 1 83 ? 7.286 -1.884 2.164 1.00 98.44 83 MET A N 1
ATOM 649 C CA . MET A 1 83 ? 7.407 -2.995 3.121 1.00 98.44 83 MET A CA 1
ATOM 650 C C . MET A 1 83 ? 7.370 -2.502 4.572 1.00 98.44 83 MET A C 1
ATOM 652 O O . MET A 1 83 ? 6.604 -3.039 5.377 1.00 98.44 83 MET A O 1
ATOM 656 N N . THR A 1 84 ? 8.136 -1.458 4.893 1.00 98.31 84 THR A N 1
ATOM 657 C CA . THR A 1 84 ? 8.180 -0.864 6.238 1.00 98.31 84 THR A CA 1
ATOM 658 C C . THR A 1 84 ? 6.836 -0.246 6.626 1.00 98.31 84 THR A C 1
ATOM 660 O O . THR A 1 84 ? 6.323 -0.513 7.714 1.00 98.31 84 THR A O 1
ATOM 663 N N . THR A 1 85 ? 6.196 0.509 5.725 1.00 98.19 85 THR A N 1
ATOM 664 C CA . THR A 1 85 ? 4.852 1.061 5.966 1.00 98.19 85 THR A CA 1
ATOM 665 C C . THR A 1 85 ? 3.824 -0.047 6.186 1.00 98.19 85 THR A C 1
ATOM 667 O O . THR A 1 85 ? 2.995 0.053 7.092 1.00 98.19 85 THR A O 1
ATOM 670 N N . ARG A 1 86 ? 3.895 -1.139 5.413 1.00 97.75 86 ARG A N 1
ATOM 671 C CA . ARG A 1 86 ? 3.017 -2.302 5.590 1.00 97.75 86 ARG A CA 1
ATOM 672 C C . ARG A 1 86 ? 3.178 -2.919 6.979 1.00 97.75 86 ARG A C 1
ATOM 674 O O . ARG A 1 86 ? 2.175 -3.197 7.631 1.00 97.75 86 ARG A O 1
ATOM 681 N N . ALA A 1 87 ? 4.412 -3.099 7.449 1.00 97.44 87 ALA A N 1
ATOM 682 C CA . ALA A 1 87 ? 4.676 -3.622 8.789 1.00 97.44 87 ALA A CA 1
ATOM 683 C C . ALA A 1 87 ? 4.091 -2.713 9.886 1.00 97.44 87 ALA A C 1
ATOM 685 O O . ALA A 1 87 ? 3.443 -3.204 10.811 1.00 97.44 87 ALA A O 1
ATOM 686 N N . ALA A 1 88 ? 4.239 -1.392 9.746 1.00 96.38 88 ALA A N 1
ATOM 687 C CA . ALA A 1 88 ? 3.664 -0.427 10.681 1.00 96.38 88 ALA A CA 1
ATOM 688 C C . ALA A 1 88 ? 2.125 -0.488 10.717 1.00 96.38 88 ALA A C 1
ATOM 690 O O . ALA A 1 88 ? 1.537 -0.465 11.797 1.00 96.38 88 ALA A O 1
ATOM 691 N N . ILE A 1 89 ? 1.468 -0.632 9.559 1.00 96.06 89 ILE A N 1
ATOM 692 C CA . ILE A 1 89 ? 0.010 -0.815 9.476 1.00 96.06 89 ILE A CA 1
ATOM 693 C C . ILE A 1 89 ? -0.427 -2.072 10.239 1.00 96.06 89 ILE A C 1
ATOM 695 O O . ILE A 1 89 ? -1.347 -2.004 11.053 1.00 96.06 89 ILE A O 1
ATOM 699 N N . TYR A 1 90 ? 0.249 -3.206 10.028 1.00 94.38 90 TYR A N 1
ATOM 700 C CA . TYR A 1 90 ? -0.063 -4.443 10.751 1.00 94.38 90 TYR A CA 1
ATOM 701 C C . TYR A 1 90 ? 0.101 -4.290 12.266 1.00 94.38 90 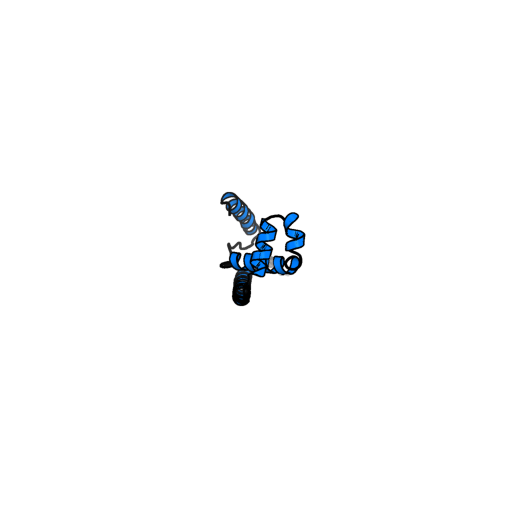TYR A C 1
ATOM 703 O O . TYR A 1 90 ? -0.729 -4.791 13.026 1.00 94.38 90 TYR A O 1
ATOM 711 N N . ALA A 1 91 ? 1.134 -3.575 12.718 1.00 93.25 91 ALA A N 1
ATOM 712 C CA . ALA A 1 91 ? 1.338 -3.308 14.137 1.00 93.25 91 ALA A CA 1
ATOM 713 C C . ALA A 1 91 ? 0.183 -2.486 14.742 1.00 93.25 91 ALA A C 1
ATOM 715 O O . ALA A 1 91 ? -0.340 -2.857 15.794 1.00 93.25 91 ALA A O 1
ATOM 716 N N . ARG A 1 92 ? -0.266 -1.423 14.058 1.00 91.81 92 ARG A N 1
ATOM 717 C CA . ARG A 1 92 ? -1.400 -0.590 14.507 1.00 91.81 92 ARG A CA 1
ATOM 718 C C . ARG A 1 92 ? -2.720 -1.364 14.508 1.00 91.81 92 ARG A C 1
ATOM 720 O O . ARG A 1 92 ? -3.464 -1.290 15.483 1.00 91.81 92 ARG A O 1
ATOM 727 N N . ALA A 1 93 ? -2.971 -2.171 13.475 1.00 90.00 93 ALA A N 1
ATOM 728 C CA . ALA A 1 93 ? -4.140 -3.050 13.404 1.00 90.00 93 ALA A CA 1
ATOM 729 C C . ALA A 1 93 ? -4.181 -4.062 14.554 1.00 90.00 93 ALA A C 1
ATOM 731 O O . ALA A 1 93 ? -5.213 -4.222 15.201 1.00 90.00 93 ALA A O 1
ATOM 732 N N . ARG A 1 94 ? -3.042 -4.681 14.881 1.00 86.81 94 ARG A N 1
ATOM 733 C CA . ARG A 1 94 ? -2.950 -5.629 15.997 1.00 86.81 94 ARG A CA 1
ATOM 734 C C . ARG A 1 94 ? -3.236 -4.986 17.357 1.00 86.81 94 ARG A C 1
ATOM 736 O O . ARG A 1 94 ? -3.831 -5.639 18.210 1.00 86.81 94 ARG A O 1
ATOM 743 N N . LEU A 1 95 ? -2.781 -3.752 17.585 1.00 79.19 95 LEU A N 1
ATOM 744 C CA . LEU A 1 95 ? -3.039 -3.039 18.841 1.00 79.19 95 LEU A CA 1
ATOM 745 C C . LEU A 1 95 ? -4.526 -2.721 19.007 1.00 79.19 95 LEU A C 1
ATOM 747 O O . LEU A 1 95 ? -5.074 -2.968 20.076 1.00 79.19 95 LEU A O 1
ATOM 751 N N . SER A 1 96 ? -5.179 -2.268 17.935 1.00 68.44 96 SER A N 1
ATOM 752 C CA . SER A 1 96 ? -6.620 -2.004 17.922 1.00 68.44 96 SER A CA 1
ATOM 753 C C . SER A 1 96 ? -7.435 -3.251 18.309 1.00 68.44 96 SER A C 1
ATOM 755 O O . SER A 1 96 ? -8.342 -3.151 19.128 1.00 68.44 96 SER A O 1
ATOM 757 N N . SER A 1 97 ? -7.067 -4.451 17.844 1.00 62.25 97 SER A N 1
ATOM 758 C CA . SER A 1 97 ? -7.804 -5.688 18.163 1.00 62.25 97 SER A CA 1
ATOM 759 C C . SER A 1 97 ? -7.660 -6.205 19.606 1.00 62.25 97 SER A C 1
ATOM 761 O O . SER A 1 97 ? -8.377 -7.130 19.978 1.00 62.25 97 SER A O 1
ATOM 763 N N . ARG A 1 98 ? -6.743 -5.672 20.430 1.00 56.12 98 ARG A N 1
ATOM 764 C CA . ARG A 1 98 ? -6.535 -6.152 21.817 1.00 56.12 98 ARG A CA 1
ATOM 765 C C . ARG A 1 98 ? -7.513 -5.563 22.837 1.00 56.12 98 ARG A C 1
ATOM 767 O O . ARG A 1 98 ? -7.627 -6.128 23.920 1.00 56.12 98 ARG A O 1
ATOM 774 N N . THR A 1 99 ? -8.200 -4.470 22.510 1.00 50.84 99 THR A N 1
ATOM 775 C CA . THR A 1 99 ? -9.123 -3.788 23.438 1.00 50.84 99 THR A CA 1
ATOM 776 C C . THR A 1 99 ? -10.519 -4.426 23.459 1.00 50.84 99 THR A C 1
ATOM 778 O O . THR A 1 99 ? -11.218 -4.342 24.461 1.00 50.84 99 THR A O 1
ATOM 781 N N . THR A 1 100 ? -10.907 -5.176 22.424 1.00 48.66 100 THR A N 1
ATOM 782 C CA . THR A 1 100 ? -12.229 -5.821 22.342 1.00 48.66 100 THR A CA 1
ATOM 783 C C . THR A 1 100 ? -12.182 -7.269 22.847 1.00 48.66 100 THR A C 1
ATOM 785 O O . THR A 1 100 ? -12.303 -8.221 22.078 1.00 48.66 100 THR A O 1
ATOM 788 N N . ILE A 1 101 ? -11.989 -7.466 24.155 1.00 44.53 101 ILE A N 1
ATOM 789 C CA . ILE A 1 101 ? -12.356 -8.734 24.804 1.00 44.53 101 ILE A CA 1
ATOM 790 C C . ILE A 1 101 ? -13.829 -8.611 25.195 1.00 44.53 10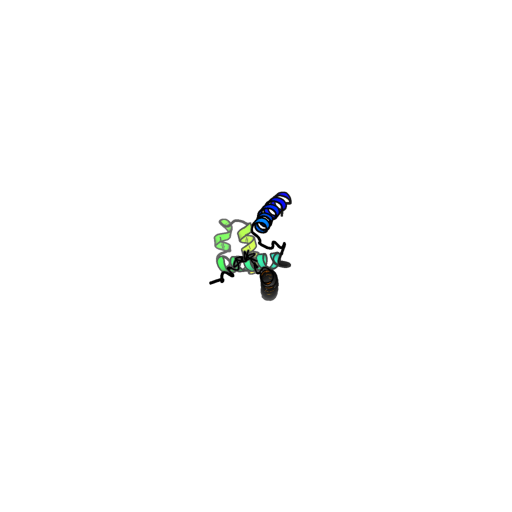1 ILE A C 1
ATOM 792 O O . ILE A 1 101 ? -14.168 -7.839 26.089 1.00 44.53 101 ILE A O 1
ATOM 796 N N . TYR A 1 102 ? -14.707 -9.368 24.532 1.00 43.16 102 TYR A N 1
ATOM 797 C CA . TYR A 1 102 ? -16.102 -9.525 24.945 1.00 43.16 102 TYR A CA 1
ATOM 798 C C . TYR A 1 102 ? -16.150 -10.076 26.376 1.00 43.16 102 TYR A C 1
ATOM 800 O O . TYR A 1 102 ? -16.003 -11.278 26.595 1.00 43.16 102 TYR A O 1
ATOM 808 N N . SER A 1 103 ? -16.345 -9.208 27.366 1.00 42.47 103 SER A N 1
ATOM 809 C CA . SER A 1 103 ? -16.636 -9.632 28.731 1.00 42.47 103 SER A CA 1
ATOM 810 C C . SER A 1 103 ? -18.146 -9.775 28.871 1.00 42.47 103 SER A C 1
ATOM 812 O O . SER A 1 103 ? -18.841 -8.831 29.234 1.00 42.47 103 SER A O 1
ATOM 814 N N . PHE A 1 104 ? -18.672 -10.961 28.553 1.00 46.75 104 PHE A N 1
ATOM 815 C CA . PHE A 1 104 ? -20.048 -11.316 28.894 1.00 46.75 104 PHE A CA 1
ATOM 816 C C . PHE A 1 104 ? -20.155 -11.439 30.418 1.00 46.75 104 PHE A C 1
ATOM 818 O O . PHE A 1 104 ? -19.920 -12.505 30.994 1.00 46.75 104 PHE A O 1
ATOM 825 N N . HIS A 1 105 ? -20.510 -10.346 31.092 1.00 48.50 105 HIS A N 1
ATOM 826 C CA . HIS A 1 105 ? -20.946 -10.410 32.480 1.00 48.50 105 HIS A CA 1
ATOM 827 C C . HIS A 1 105 ? -22.298 -11.129 32.516 1.00 48.50 105 HIS A C 1
ATOM 829 O O . HIS A 1 105 ? -23.338 -10.524 32.284 1.00 48.50 105 HIS A O 1
ATOM 835 N N . ARG A 1 106 ? -22.310 -12.437 32.809 1.00 43.78 106 ARG A N 1
ATOM 836 C CA . ARG A 1 106 ? -23.545 -13.099 33.255 1.00 43.78 106 ARG A CA 1
ATOM 837 C C . ARG A 1 106 ? -23.915 -12.520 34.624 1.00 43.78 106 ARG A C 1
ATOM 839 O O . ARG A 1 106 ? -23.164 -12.770 35.572 1.00 43.78 106 ARG A O 1
ATOM 846 N N . PRO A 1 107 ? -25.065 -11.846 34.801 1.00 42.28 107 PRO A N 1
ATOM 847 C CA . PRO A 1 107 ? -25.578 -11.627 36.139 1.00 42.28 107 PRO A CA 1
ATOM 848 C C . PRO A 1 107 ? -26.010 -12.995 36.674 1.00 42.28 107 PRO A C 1
ATOM 850 O O . PRO A 1 107 ? -27.000 -13.579 36.232 1.00 42.28 107 PRO A O 1
ATOM 853 N N . ARG A 1 108 ? -25.233 -13.564 37.602 1.00 48.50 108 ARG A N 1
ATOM 854 C CA . ARG A 1 108 ? -25.733 -14.658 38.436 1.00 48.50 108 ARG A CA 1
ATOM 855 C C . ARG A 1 108 ? -26.834 -14.068 39.314 1.00 48.50 108 ARG A C 1
ATOM 857 O O . ARG A 1 108 ? -26.544 -13.491 40.355 1.00 48.50 108 ARG A O 1
ATOM 864 N N . LEU A 1 109 ? -28.088 -14.231 38.903 1.00 45.94 109 LEU A N 1
ATOM 865 C CA . LEU A 1 109 ? -29.223 -14.182 39.819 1.00 45.94 109 LEU A CA 1
ATOM 866 C C . LEU A 1 109 ? -29.095 -15.392 40.755 1.00 45.94 109 LEU A C 1
ATOM 868 O O . LEU A 1 109 ? -29.632 -16.465 40.498 1.00 45.94 109 LEU A O 1
ATOM 872 N N . PHE A 1 110 ? -28.300 -15.243 41.814 1.00 39.81 110 PHE A N 1
ATOM 873 C CA . PHE A 1 110 ? -28.397 -16.105 42.983 1.00 39.81 110 PHE A CA 1
ATOM 874 C C . PHE A 1 110 ? -29.670 -15.681 43.717 1.00 39.81 110 PHE A C 1
ATOM 876 O O . PHE A 1 110 ? -29.690 -14.656 44.394 1.00 39.81 110 PHE A O 1
ATOM 883 N N . HIS A 1 111 ? -30.751 -16.443 43.560 1.00 41.16 111 HIS A N 1
ATOM 884 C CA . HIS A 1 111 ? -31.838 -16.382 44.528 1.00 41.16 111 HIS A CA 1
ATOM 885 C C . HIS A 1 111 ? -31.353 -17.053 45.820 1.00 41.16 111 HIS A C 1
ATOM 887 O O . HIS A 1 111 ? -30.973 -18.226 45.774 1.00 41.16 111 HIS A O 1
ATOM 893 N N . PRO A 1 112 ? -31.331 -16.350 46.967 1.00 35.94 112 PRO A N 1
ATOM 894 C CA . PRO A 1 112 ? -31.080 -17.005 48.237 1.00 35.94 112 PRO A CA 1
ATOM 895 C C . PRO A 1 112 ? -32.259 -17.935 48.525 1.00 35.94 112 PRO A C 1
ATOM 897 O O . PRO A 1 112 ? -33.400 -17.492 48.650 1.00 35.94 112 PRO A O 1
ATOM 900 N N . ILE A 1 113 ? -31.984 -19.235 48.625 1.00 40.62 113 ILE A N 1
ATOM 901 C CA . ILE A 1 113 ? -32.914 -20.179 49.241 1.00 40.62 113 ILE A CA 1
ATOM 902 C C . ILE A 1 113 ? -33.040 -19.731 50.699 1.00 40.62 113 ILE A C 1
ATOM 904 O O . ILE A 1 113 ? -32.094 -19.855 51.477 1.00 40.62 113 ILE A O 1
ATOM 908 N N . GLN A 1 114 ? -34.188 -19.156 51.055 1.00 45.53 114 GLN A N 1
ATOM 909 C CA . GLN A 1 114 ? -34.579 -18.967 52.447 1.00 45.53 114 GLN A CA 1
ATOM 910 C C . GLN A 1 114 ? -34.705 -20.365 53.067 1.00 45.53 114 GLN A C 1
ATOM 912 O O . GLN A 1 114 ? -35.696 -21.064 52.862 1.00 45.53 114 GLN A O 1
ATOM 917 N N . LEU A 1 115 ? -33.661 -20.802 53.775 1.00 41.06 115 LEU A N 1
ATOM 918 C CA . LEU A 1 115 ? -33.722 -21.943 54.682 1.00 41.06 115 LEU A CA 1
ATOM 919 C C . LEU A 1 115 ? -34.637 -21.537 55.834 1.00 41.06 115 LEU A C 1
ATOM 921 O O . LEU A 1 115 ? -34.223 -20.851 56.765 1.00 41.06 115 LEU A O 1
ATOM 925 N N . ASN A 1 116 ? -35.907 -21.911 55.712 1.00 37.19 116 ASN A N 1
ATOM 926 C CA . ASN A 1 116 ? -36.894 -21.677 56.746 1.00 37.19 116 ASN A CA 1
ATOM 927 C C . ASN A 1 116 ? -36.494 -22.494 57.981 1.00 37.19 116 ASN A C 1
ATOM 929 O O . ASN A 1 116 ? -36.381 -23.720 57.933 1.00 37.19 116 ASN A O 1
ATOM 933 N N . SER A 1 117 ? -36.238 -21.785 59.074 1.00 53.34 117 SER A N 1
ATOM 934 C CA . SER A 1 117 ? -35.949 -22.325 60.393 1.00 53.34 117 SER A CA 1
ATOM 935 C C . SER A 1 117 ? -37.167 -23.083 60.918 1.00 53.34 117 SER A C 1
ATOM 937 O O . SER A 1 117 ? -38.123 -22.472 61.391 1.00 53.34 117 SER A O 1
ATOM 939 N N . ALA A 1 118 ? -37.131 -24.411 60.867 1.00 44.00 118 ALA A N 1
ATOM 940 C CA . ALA A 1 118 ? -38.032 -25.246 61.649 1.00 44.00 118 ALA A CA 1
ATOM 941 C C . ALA A 1 118 ? -37.358 -25.569 62.988 1.00 44.00 118 ALA A C 1
ATOM 943 O O . ALA A 1 118 ? -36.747 -26.619 63.176 1.00 44.00 118 ALA A O 1
ATOM 944 N N . SER A 1 119 ? -37.442 -24.622 63.922 1.00 54.69 119 SER A N 1
ATOM 945 C CA . SER A 1 119 ? -37.396 -24.940 65.344 1.00 54.69 119 SER A CA 1
ATOM 946 C C . SER A 1 119 ? -38.732 -25.580 65.714 1.00 54.69 119 SER A C 1
ATOM 948 O O . SER A 1 119 ? -39.751 -24.896 65.798 1.00 54.69 119 SER A O 1
ATOM 950 N N . SER A 1 120 ? -38.734 -26.885 65.940 1.00 44.16 120 SER A N 1
ATOM 951 C CA . SER A 1 120 ? -39.850 -27.565 66.589 1.00 44.16 120 SER A CA 1
ATOM 952 C C . SER A 1 120 ? -39.298 -28.637 67.518 1.00 44.16 120 SER A C 1
ATOM 954 O O . SER A 1 120 ? -39.079 -29.775 67.119 1.00 44.16 120 SER A O 1
ATOM 956 N N . ASN A 1 121 ? -39.058 -28.221 68.761 1.00 40.72 121 ASN A N 1
ATOM 957 C CA . ASN A 1 121 ? -39.267 -29.052 69.939 1.00 40.72 121 ASN A CA 1
ATOM 958 C C . ASN A 1 121 ? -40.303 -28.307 70.799 1.00 40.72 121 ASN A C 1
ATOM 960 O O . ASN A 1 121 ? -40.153 -27.094 70.982 1.00 40.72 121 ASN A O 1
ATOM 964 N N . PRO A 1 122 ? -41.385 -28.969 71.233 1.00 46.12 122 PRO A N 1
ATOM 965 C CA . PRO A 1 122 ? -41.370 -29.451 72.615 1.00 46.12 122 PRO A CA 1
ATOM 966 C C . PRO A 1 122 ? -42.047 -30.824 72.797 1.00 46.12 122 PRO A C 1
ATOM 968 O O . PRO A 1 122 ? -43.103 -31.088 72.219 1.00 46.12 122 PRO A O 1
ATOM 971 N N . GLY A 1 123 ? -41.462 -31.656 73.661 1.00 39.97 123 GLY A N 1
ATOM 972 C CA . GLY A 1 123 ? -42.006 -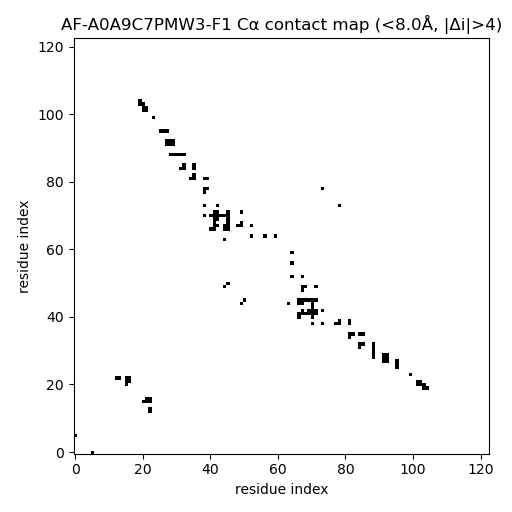32.934 74.127 1.00 39.97 123 GLY A CA 1
ATOM 973 C C . GLY A 1 123 ? -40.928 -33.809 74.736 1.00 39.97 123 GLY A C 1
ATOM 974 O O . GLY A 1 123 ? -40.342 -34.599 73.968 1.00 39.97 123 GLY A O 1
#

Sequence (123 aa):
MDPEIASICRRAAQRFEDMGATVEENHPDFSGLQHVFQTFRALGMAVRHGNQLDQLRSVLKPEIVWNVEKGLSLTAEEIARAMTTRAAIYARARLSSRTTIYSFHRPRLFHPIQLNSASSNPG

pLDDT: mean 83.37, std 20.78, range [35.94, 98.56]

Nearest PDB structures (foldseek):
  2dc0-assembly1_B  TM=8.785E-01  e=2.623E-02  Thermus thermophilus
  6c6g-assembly1_B-2  TM=6.527E-01  e=1.383E+00  Pseudomonas sp. ADP
  8iyj-assembly1_U4  TM=2.980E-01  e=8.873E+00  Mus musculus

Solvent-accessible surface area (backbone atoms only — not comparable to full-atom values): 7595 Å² total; per-residue (Å²): 130,60,69,66,60,51,51,53,53,50,56,60,54,53,58,42,43,84,76,52,42,84,80,76,96,80,77,53,66,57,79,65,47,69,59,30,51,52,53,54,49,16,39,53,36,17,75,75,39,49,96,46,40,84,81,41,55,89,80,46,58,68,74,55,52,53,30,21,52,55,18,67,68,58,47,72,65,59,52,51,52,32,52,52,52,48,53,53,32,53,54,38,41,55,58,55,63,68,74,71,68,85,66,72,74,74,81,78,82,76,75,80,80,80,79,76,84,82,85,80,83,88,136

Foldseek 3Di:
DDPVVVVVVVVVQCVVVVVVWDDDDFDFPCPCVVLLVLQVQLLVLLVVCVVPLVVCVVVDDPVSSVSNVVNVPDDPVSNVVSVVSVVVSVVRVVVRVPVRDGPRPDPPPPDDPPPDDPPDDDD

Mean predicted aligned error: 11.31 Å

Secondary structure (DSSP, 8-state):
--HHHHHHHHHHHHTTGGGT----------TTHHHHHHHHHHHHHHHHHGGGHHHHTTTS-HHHHHHHHHHHT--HHHHHHHHHHHHHHHHHHHHHTTS------------------------